Protein AF-A0A2H0VWK6-F1 (afdb_monomer)

pLDDT: mean 93.83, std 5.21, range [59.91, 98.44]

Secondary structure (DSSP, 8-state):
-----HHHHHHHHHHHH--HHHHHHHHHHHHHIIIIIS-S--------------TT------TT----GGG--

Sequence (73 aa):
GGYDNPDVDALIEQASFSEGSERLSMLKDIMRILVEDDIAGLPLFEAKTIYGFAPNVTWNSRVDGYVWAADLK

Solvent-accessible surface area (backbone atoms only — not comparable to full-atom values): 4886 Å² total; per-residue (Å²): 140,80,88,82,53,72,69,54,50,52,43,53,56,51,40,72,77,46,60,69,70,65,22,52,50,43,55,49,52,46,50,44,37,34,54,69,76,52,69,77,53,77,88,87,76,87,83,83,87,84,86,87,78,60,94,85,56,48,74,80,90,48,95,86,68,65,84,57,77,86,64,57,82

Foldseek 3Di:
DDDDDVVLVVLVVVLVVDDDPVNVVSVVVSVCCCDPVPPVDHDDDDDDDDDDDDPPWDADADPVRDDDPVRID

Nearest PDB structures (foldseek):
  2a3v-assembly1_D  TM=2.762E-01  e=7.099E+00  Vibrio cholerae O1 biovar El Tor str. N16961

Structure (mmCIF, N/CA/C/O backbone):
data_AF-A0A2H0VWK6-F1
#
_entry.id   AF-A0A2H0VWK6-F1
#
loop_
_atom_site.group_PDB
_atom_site.id
_atom_site.type_symbol
_atom_site.label_atom_id
_atom_site.label_alt_id
_atom_site.label_comp_id
_atom_site.label_asym_id
_atom_site.label_entity_id
_atom_site.label_seq_id
_atom_site.pdbx_PDB_ins_code
_atom_site.Cartn_x
_atom_site.Cartn_y
_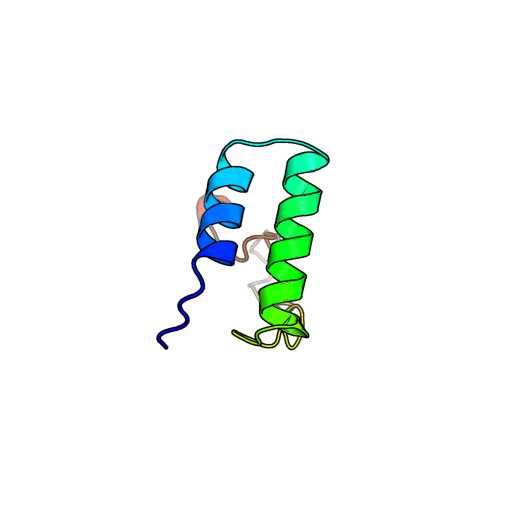atom_site.Cartn_z
_atom_site.occupancy
_atom_site.B_iso_or_equiv
_atom_site.auth_seq_id
_atom_site.auth_comp_id
_atom_site.auth_asym_id
_atom_site.auth_atom_id
_atom_site.pdbx_PDB_model_num
ATOM 1 N N . GLY A 1 1 ? 3.914 -14.573 -10.862 1.00 59.91 1 GLY A N 1
ATOM 2 C CA . GLY A 1 1 ? 4.268 -13.174 -11.156 1.00 59.91 1 GLY A CA 1
ATOM 3 C C . GLY A 1 1 ? 5.762 -13.104 -11.356 1.00 59.91 1 GLY A C 1
ATOM 4 O O . GLY A 1 1 ? 6.461 -13.844 -10.678 1.00 59.91 1 GLY A O 1
ATOM 5 N N . GLY A 1 2 ? 6.213 -12.294 -12.307 1.00 86.50 2 GLY A N 1
ATOM 6 C CA . GLY A 1 2 ? 7.622 -12.133 -12.682 1.00 86.50 2 GLY A CA 1
ATOM 7 C C . GLY A 1 2 ? 7.825 -10.841 -13.469 1.00 86.50 2 GLY A C 1
ATOM 8 O O . GLY A 1 2 ? 8.496 -10.854 -14.489 1.00 86.50 2 GLY A O 1
ATOM 9 N N . TYR A 1 3 ? 7.123 -9.783 -13.052 1.00 92.12 3 TYR A N 1
ATOM 10 C CA . TYR A 1 3 ? 7.309 -8.445 -13.600 1.00 92.12 3 TYR A CA 1
ATOM 11 C C . TYR A 1 3 ? 8.751 -8.004 -13.330 1.00 92.12 3 TYR A C 1
ATOM 13 O O . TYR A 1 3 ? 9.226 -8.182 -12.208 1.00 92.12 3 TYR A O 1
ATOM 21 N N . ASP A 1 4 ? 9.421 -7.496 -14.356 1.00 95.06 4 ASP A N 1
ATOM 22 C CA . ASP A 1 4 ? 10.833 -7.122 -14.338 1.00 95.06 4 ASP A CA 1
ATOM 23 C C . ASP A 1 4 ? 11.001 -5.906 -15.252 1.00 95.06 4 ASP A C 1
ATOM 25 O O . ASP A 1 4 ? 10.847 -6.013 -16.471 1.00 95.06 4 ASP A O 1
ATOM 29 N N . ASN A 1 5 ? 11.224 -4.740 -14.648 1.00 96.81 5 ASN A N 1
ATOM 30 C CA . ASN A 1 5 ? 11.400 -3.484 -15.361 1.00 96.81 5 ASN A CA 1
ATOM 31 C C . ASN A 1 5 ? 12.480 -2.652 -14.642 1.00 96.81 5 ASN A C 1
ATOM 33 O O . ASN A 1 5 ? 12.188 -2.010 -13.628 1.00 96.81 5 ASN A O 1
ATOM 37 N N . PRO A 1 6 ? 13.724 -2.638 -15.159 1.00 96.88 6 PRO A N 1
ATOM 38 C CA . PRO A 1 6 ? 14.850 -2.003 -14.477 1.00 96.88 6 PRO A CA 1
ATOM 39 C C . PRO A 1 6 ? 14.704 -0.481 -14.357 1.00 96.88 6 PRO A C 1
ATOM 41 O O . PRO A 1 6 ? 15.273 0.116 -13.443 1.00 96.88 6 PRO A O 1
ATOM 44 N N . ASP A 1 7 ? 13.933 0.157 -15.242 1.00 96.06 7 ASP A N 1
ATOM 45 C CA . ASP A 1 7 ? 13.683 1.599 -15.174 1.00 96.06 7 ASP A CA 1
ATOM 46 C C . ASP A 1 7 ? 12.762 1.936 -13.992 1.00 96.06 7 ASP A C 1
ATOM 48 O O . ASP A 1 7 ? 12.993 2.910 -13.271 1.00 96.06 7 ASP A O 1
ATOM 52 N N . VAL A 1 8 ? 11.746 1.099 -13.744 1.00 97.06 8 VAL A N 1
ATOM 53 C CA . VAL A 1 8 ? 10.883 1.219 -12.560 1.00 97.06 8 VAL A CA 1
ATOM 54 C C . VAL A 1 8 ? 11.686 0.976 -11.284 1.00 97.06 8 VAL A C 1
ATOM 56 O O . VAL A 1 8 ? 11.562 1.756 -10.339 1.00 97.06 8 VAL A O 1
ATOM 59 N N . ASP A 1 9 ? 12.542 -0.047 -11.263 1.00 97.56 9 ASP A N 1
ATOM 60 C CA . ASP A 1 9 ? 13.396 -0.343 -10.107 1.00 97.56 9 ASP A CA 1
ATOM 61 C C . ASP A 1 9 ? 14.318 0.839 -9.771 1.00 97.56 9 ASP A C 1
ATOM 63 O O . ASP A 1 9 ? 14.384 1.277 -8.619 1.00 97.56 9 ASP A O 1
ATOM 67 N N . ALA A 1 10 ? 14.964 1.423 -10.785 1.00 97.88 10 ALA A N 1
ATOM 68 C CA . ALA A 1 10 ? 15.826 2.588 -10.615 1.00 97.88 10 ALA A CA 1
ATOM 69 C C . ALA A 1 10 ? 15.060 3.816 -10.091 1.00 97.88 10 ALA A C 1
ATOM 71 O O . ALA A 1 10 ? 15.597 4.574 -9.278 1.00 97.88 10 ALA A O 1
ATOM 72 N N . LEU A 1 11 ? 13.814 4.029 -10.533 1.00 97.69 11 LEU A N 1
ATOM 73 C CA . LEU A 1 11 ? 12.959 5.107 -10.025 1.00 97.69 11 LEU A CA 1
ATOM 74 C C . LEU A 1 11 ? 12.560 4.882 -8.561 1.00 97.69 11 LEU A C 1
ATOM 76 O O . LEU A 1 11 ? 12.539 5.836 -7.782 1.00 97.69 11 LEU A O 1
ATOM 80 N N . ILE A 1 12 ? 12.256 3.641 -8.168 1.00 97.62 12 ILE A N 1
ATOM 81 C CA . ILE A 1 12 ? 11.906 3.292 -6.782 1.00 97.62 12 ILE A CA 1
ATOM 82 C C . ILE A 1 12 ? 13.100 3.531 -5.854 1.00 97.62 12 ILE A C 1
ATOM 84 O O . ILE A 1 12 ? 12.939 4.107 -4.770 1.00 97.62 12 ILE A O 1
ATOM 88 N N . GLU A 1 13 ? 14.296 3.117 -6.277 1.00 98.00 13 GLU A N 1
ATOM 89 C CA . GLU A 1 13 ? 15.523 3.338 -5.515 1.00 98.00 13 GLU A CA 1
ATOM 90 C C . GLU A 1 13 ? 15.778 4.838 -5.323 1.00 98.00 13 GLU A C 1
ATOM 92 O O . GLU A 1 13 ? 15.919 5.299 -4.191 1.00 98.00 13 GLU A O 1
ATOM 97 N N . GLN A 1 14 ? 15.729 5.632 -6.396 1.00 97.75 14 GLN A N 1
ATOM 98 C CA . GLN A 1 14 ? 15.921 7.086 -6.322 1.00 97.75 14 GLN A CA 1
ATOM 99 C C . GLN A 1 14 ? 14.871 7.770 -5.433 1.00 97.75 14 GLN A C 1
ATOM 101 O O . GLN A 1 14 ? 15.213 8.563 -4.553 1.00 97.75 14 GLN A O 1
ATOM 106 N N . ALA A 1 15 ? 13.593 7.408 -5.574 1.00 97.50 15 ALA A N 1
ATOM 107 C CA . ALA A 1 15 ? 12.511 7.962 -4.761 1.00 97.50 15 ALA A CA 1
ATOM 108 C C . ALA A 1 15 ? 12.612 7.621 -3.263 1.00 97.50 15 ALA A C 1
ATOM 110 O O . ALA A 1 15 ? 11.959 8.274 -2.444 1.00 97.50 15 ALA A O 1
ATOM 111 N N . SER A 1 16 ? 13.412 6.620 -2.888 1.00 97.19 16 SER A N 1
ATOM 112 C CA . SER A 1 16 ? 13.674 6.274 -1.486 1.00 97.19 16 SER A CA 1
ATOM 113 C C . SER A 1 16 ? 14.651 7.239 -0.806 1.00 97.19 16 SER A C 1
ATOM 115 O O . SER A 1 16 ? 14.661 7.317 0.421 1.00 97.19 16 SER A O 1
ATOM 117 N N . PHE A 1 17 ? 15.441 7.989 -1.585 1.00 97.38 17 PHE A N 1
ATOM 118 C CA . PHE A 1 17 ? 16.425 8.958 -1.086 1.00 97.38 17 PHE A CA 1
ATOM 119 C C . PHE A 1 17 ? 16.053 10.425 -1.351 1.00 97.38 17 PHE A C 1
ATOM 121 O O . PHE A 1 17 ? 16.697 11.323 -0.807 1.00 97.38 17 PHE A O 1
ATOM 128 N N . SER A 1 18 ? 15.033 10.682 -2.170 1.00 96.88 18 SER A N 1
ATOM 129 C CA . SER A 1 18 ? 14.534 12.033 -2.460 1.00 96.88 18 SER A CA 1
ATOM 130 C C . SER A 1 18 ? 13.385 12.440 -1.541 1.00 96.88 18 SER A C 1
ATOM 132 O O . SER A 1 18 ? 12.758 11.607 -0.900 1.00 96.88 18 SER A O 1
ATOM 134 N N . GLU A 1 19 ? 13.046 13.730 -1.529 1.00 97.06 19 GLU A N 1
ATOM 135 C CA . GLU A 1 19 ? 11.952 14.283 -0.724 1.00 97.06 19 GLU A CA 1
ATOM 136 C C . GLU A 1 19 ? 11.092 15.273 -1.525 1.00 97.06 19 GLU A C 1
ATOM 138 O O . GLU A 1 19 ? 11.441 15.717 -2.622 1.00 97.06 19 GLU A O 1
ATOM 143 N N . GLY A 1 20 ? 9.934 15.632 -0.970 1.00 96.94 20 GLY A N 1
ATOM 144 C CA . GLY A 1 20 ? 9.093 16.704 -1.505 1.00 96.94 20 GLY A CA 1
ATOM 145 C C . GLY A 1 20 ? 8.599 16.464 -2.938 1.00 96.94 20 GLY A C 1
ATOM 146 O O . GLY A 1 20 ? 8.113 15.385 -3.282 1.00 96.94 20 GLY A O 1
ATOM 147 N N . SER A 1 21 ? 8.660 17.506 -3.773 1.00 97.56 21 SER A N 1
ATOM 148 C CA . SER A 1 21 ? 8.093 17.483 -5.129 1.00 97.56 21 SER A CA 1
ATOM 149 C C . SER A 1 21 ? 8.838 16.558 -6.087 1.00 97.56 21 SER A C 1
ATOM 151 O O . SER A 1 21 ? 8.217 15.993 -6.981 1.00 97.56 21 SER A O 1
ATOM 153 N N . GLU A 1 22 ? 10.147 16.397 -5.899 1.00 97.25 22 GLU A N 1
ATOM 154 C CA . GLU A 1 22 ? 10.971 15.505 -6.716 1.00 97.25 22 GLU A CA 1
ATOM 155 C C . GLU A 1 22 ? 10.554 14.049 -6.489 1.00 97.25 22 GLU A C 1
ATOM 157 O O . GLU A 1 22 ? 10.191 13.348 -7.436 1.00 97.25 22 GLU A O 1
ATOM 162 N N . ARG A 1 23 ? 10.464 13.639 -5.215 1.00 98.19 23 ARG A N 1
ATOM 163 C CA . ARG A 1 23 ? 9.950 12.318 -4.838 1.00 98.19 23 ARG A CA 1
ATOM 164 C C . ARG A 1 23 ? 8.544 12.083 -5.382 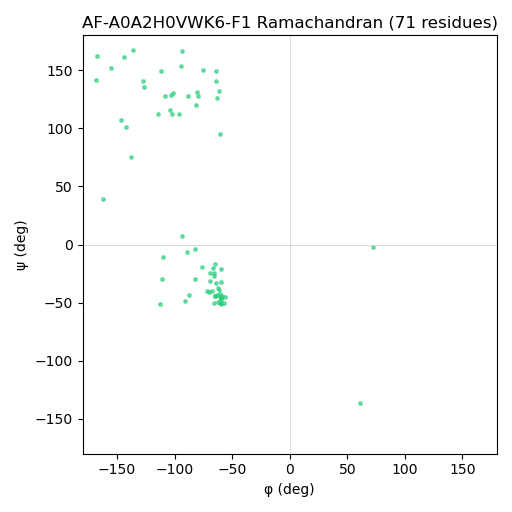1.00 98.19 23 ARG A C 1
ATOM 166 O O . ARG A 1 23 ? 8.258 11.022 -5.929 1.00 98.19 23 ARG A O 1
ATOM 173 N N . LEU A 1 24 ? 7.662 13.074 -5.253 1.00 98.12 24 LEU A N 1
ATOM 174 C CA . LEU A 1 24 ? 6.293 12.970 -5.753 1.00 98.12 24 LEU A CA 1
ATOM 175 C C . LEU A 1 24 ? 6.239 12.772 -7.274 1.00 98.12 24 LEU A C 1
ATOM 177 O O . LEU A 1 24 ? 5.391 12.016 -7.742 1.00 98.12 24 LEU A O 1
ATOM 181 N N . SER A 1 25 ? 7.109 13.441 -8.037 1.00 98.12 25 SER A N 1
ATOM 182 C CA . SER A 1 25 ? 7.171 13.269 -9.493 1.00 98.12 25 SER A CA 1
ATOM 183 C C . SER A 1 25 ? 7.541 11.835 -9.855 1.00 98.12 25 SER A C 1
ATOM 185 O O . SER A 1 25 ? 6.802 11.192 -10.591 1.00 98.12 25 SER A O 1
ATOM 187 N N . MET A 1 26 ? 8.603 11.299 -9.248 1.00 98.44 26 MET A N 1
ATOM 188 C CA . MET A 1 26 ? 9.045 9.927 -9.512 1.00 98.44 26 MET A CA 1
ATOM 189 C C . MET A 1 26 ? 7.970 8.892 -9.167 1.00 98.44 26 MET A C 1
ATOM 191 O O . MET A 1 26 ? 7.715 7.985 -9.952 1.00 98.44 26 MET A O 1
ATOM 195 N N . LEU A 1 27 ? 7.273 9.047 -8.036 1.00 98.00 27 LEU A N 1
ATOM 196 C CA . LEU A 1 27 ? 6.186 8.132 -7.662 1.00 98.00 27 LEU A CA 1
ATOM 197 C C . LEU A 1 27 ? 5.006 8.173 -8.644 1.00 98.00 27 LEU A C 1
ATOM 199 O O . LEU A 1 27 ? 4.359 7.149 -8.865 1.00 98.00 27 LEU A O 1
ATOM 203 N N . LYS A 1 28 ? 4.719 9.335 -9.243 1.00 97.62 28 LYS A N 1
ATOM 204 C CA . LYS A 1 28 ? 3.702 9.452 -10.297 1.00 97.62 28 LYS A CA 1
ATOM 205 C C . LYS A 1 28 ? 4.148 8.774 -11.585 1.00 97.62 28 LYS A C 1
ATOM 207 O O . LYS A 1 28 ? 3.335 8.090 -12.199 1.00 97.62 28 LYS A O 1
ATOM 212 N N . ASP A 1 29 ? 5.414 8.931 -11.958 1.00 98.00 29 ASP A N 1
ATOM 213 C CA . ASP A 1 29 ? 5.973 8.274 -13.138 1.00 98.00 29 ASP A CA 1
ATOM 214 C C . ASP A 1 29 ? 5.945 6.750 -12.984 1.00 98.00 29 ASP A C 1
ATOM 216 O O . ASP A 1 29 ? 5.490 6.062 -13.895 1.00 98.00 29 ASP A O 1
ATOM 220 N N . ILE A 1 30 ? 6.309 6.234 -11.804 1.00 97.38 30 ILE A N 1
ATOM 221 C CA . ILE A 1 30 ? 6.181 4.808 -11.466 1.00 97.38 30 ILE A CA 1
ATOM 222 C C . ILE A 1 30 ? 4.727 4.339 -11.620 1.00 97.38 30 ILE A C 1
ATOM 224 O O . ILE A 1 30 ? 4.472 3.340 -12.286 1.00 97.38 30 ILE A O 1
ATOM 228 N N . MET A 1 31 ? 3.762 5.059 -11.035 1.00 96.19 31 MET A N 1
ATOM 229 C CA . MET A 1 31 ? 2.337 4.710 -11.143 1.00 96.19 31 MET A CA 1
ATOM 230 C C . MET A 1 31 ? 1.851 4.677 -12.593 1.00 96.19 31 MET A C 1
ATOM 232 O O . MET A 1 3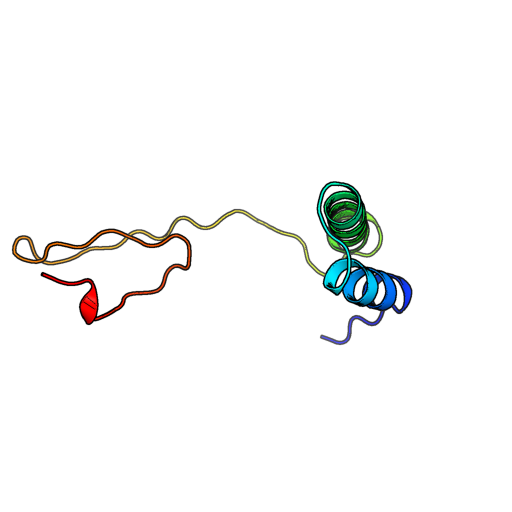1 ? 1.158 3.737 -12.972 1.00 96.19 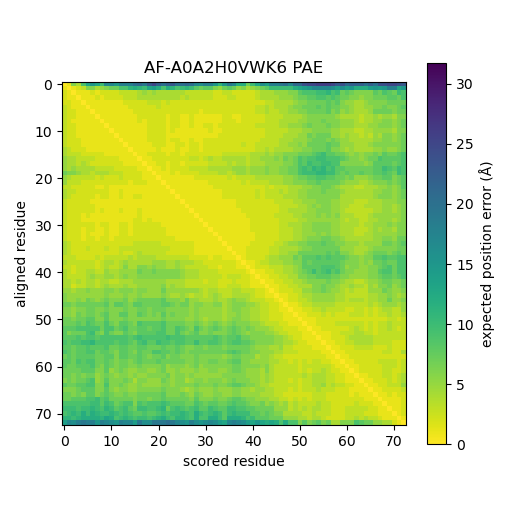31 MET A O 1
ATOM 236 N N . ARG A 1 32 ? 2.226 5.669 -13.408 1.00 96.69 32 ARG A N 1
ATOM 237 C CA . ARG A 1 32 ? 1.882 5.698 -14.834 1.00 96.69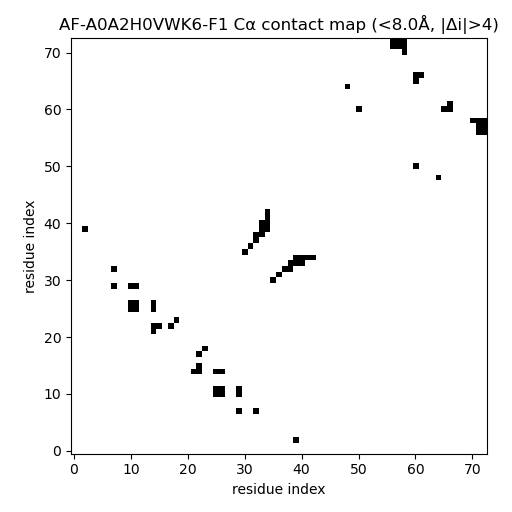 32 ARG A CA 1
ATOM 238 C C . ARG A 1 32 ? 2.442 4.472 -15.553 1.00 96.69 32 ARG A C 1
ATOM 240 O O . ARG A 1 32 ? 1.692 3.800 -16.251 1.00 96.69 32 ARG A O 1
ATOM 247 N N . ILE A 1 33 ? 3.717 4.143 -15.340 1.00 96.94 33 ILE A N 1
ATOM 248 C CA . ILE A 1 33 ? 4.334 2.984 -15.997 1.00 96.94 33 ILE A CA 1
ATOM 249 C C . ILE A 1 33 ? 3.582 1.704 -15.621 1.00 96.94 33 ILE A C 1
ATOM 251 O O . ILE A 1 33 ? 3.138 0.978 -16.500 1.00 96.94 33 ILE A O 1
ATOM 255 N N . LEU A 1 34 ? 3.362 1.463 -14.327 1.00 96.19 34 LEU A N 1
ATOM 256 C CA . LEU A 1 34 ? 2.778 0.208 -13.840 1.00 96.19 34 LEU A CA 1
ATOM 257 C C . LEU A 1 34 ? 1.299 0.008 -14.199 1.00 96.19 34 LEU A C 1
ATOM 259 O O . LEU A 1 34 ? 0.827 -1.132 -14.197 1.00 96.19 34 LEU A O 1
ATOM 263 N N . VAL A 1 35 ? 0.555 1.092 -14.434 1.00 95.56 35 VAL A N 1
ATOM 264 C CA . VAL A 1 35 ? -0.908 1.058 -14.609 1.00 95.56 35 VAL A CA 1
ATOM 265 C C . VAL A 1 35 ? -1.338 1.372 -16.042 1.00 95.56 35 VAL A C 1
ATOM 267 O O . VAL A 1 35 ? -2.373 0.867 -16.479 1.00 95.56 35 VAL A O 1
ATOM 270 N N . GLU A 1 36 ? -0.574 2.185 -16.773 1.00 94.62 36 GLU A N 1
ATOM 271 C CA . GLU A 1 36 ? -0.935 2.675 -18.109 1.00 94.62 36 GLU A CA 1
ATOM 272 C C . GLU A 1 36 ? -0.021 2.108 -19.201 1.00 94.62 36 GLU A C 1
ATOM 274 O O . GLU A 1 36 ? -0.527 1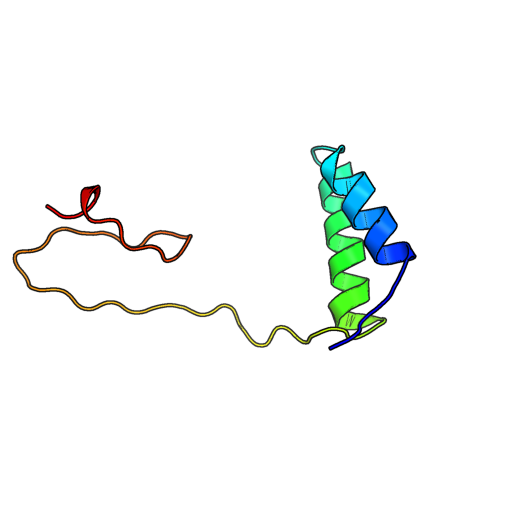.559 -20.181 1.00 94.62 36 GLU A O 1
ATOM 279 N N . ASP A 1 37 ? 1.302 2.214 -19.036 1.00 95.81 37 ASP A N 1
ATOM 280 C CA . ASP A 1 37 ? 2.254 1.929 -20.122 1.00 95.81 37 ASP A CA 1
ATOM 281 C C . ASP A 1 37 ? 2.659 0.443 -20.191 1.00 95.81 37 ASP A C 1
ATOM 283 O O . ASP A 1 37 ? 2.719 -0.148 -21.270 1.00 95.81 37 ASP A O 1
ATOM 287 N N . ASP A 1 38 ? 2.930 -0.164 -19.037 1.00 94.44 38 ASP A N 1
ATOM 288 C CA . ASP A 1 38 ? 3.445 -1.523 -18.864 1.00 94.44 38 ASP A CA 1
ATOM 289 C C . ASP A 1 38 ? 2.705 -2.198 -17.701 1.00 94.44 38 ASP A C 1
ATOM 291 O O . ASP A 1 38 ? 3.186 -2.289 -16.570 1.00 94.44 38 ASP A O 1
ATOM 295 N N . ILE A 1 39 ? 1.460 -2.588 -17.989 1.00 92.38 39 ILE A N 1
ATOM 296 C CA . ILE A 1 39 ? 0.450 -2.977 -17.000 1.00 92.38 39 ILE A CA 1
ATOM 297 C C . ILE A 1 39 ? 0.916 -4.187 -16.175 1.00 92.38 39 ILE A C 1
ATOM 299 O O . ILE A 1 39 ? 0.687 -5.345 -16.531 1.00 92.38 39 ILE A O 1
ATOM 303 N N . ALA A 1 40 ? 1.502 -3.905 -15.015 1.00 93.69 40 ALA A N 1
ATOM 304 C CA . ALA A 1 40 ? 1.880 -4.894 -14.011 1.00 93.69 40 ALA A CA 1
ATOM 305 C C . ALA A 1 40 ? 0.683 -5.279 -13.128 1.00 93.69 40 ALA A C 1
ATOM 307 O O . ALA A 1 40 ? 0.584 -6.403 -12.628 1.00 93.69 40 ALA A O 1
ATOM 308 N N . GLY A 1 41 ? -0.242 -4.337 -12.939 1.00 90.56 41 GLY A N 1
ATOM 309 C CA . GLY A 1 41 ? -1.457 -4.523 -12.163 1.00 90.56 41 GLY A CA 1
ATOM 310 C C . GLY A 1 41 ? -2.430 -3.371 -12.371 1.00 90.56 41 GLY A C 1
ATOM 311 O O . GLY A 1 41 ? -2.031 -2.215 -12.454 1.00 90.56 41 GLY A O 1
ATOM 312 N N . LEU A 1 42 ? -3.721 -3.696 -12.433 1.00 90.38 42 LEU A N 1
ATOM 313 C CA . LEU A 1 42 ? -4.782 -2.710 -12.607 1.00 90.38 42 LEU A CA 1
ATOM 314 C C . LEU A 1 42 ? -5.474 -2.445 -11.259 1.00 90.38 42 LEU A C 1
ATOM 316 O O . LEU A 1 42 ? -6.154 -3.343 -10.747 1.00 90.38 42 LEU A O 1
ATOM 320 N N . PRO A 1 43 ? -5.333 -1.244 -10.669 1.00 91.88 43 PRO A N 1
ATOM 321 C CA . PRO A 1 43 ? -6.074 -0.879 -9.470 1.00 91.88 43 PRO A CA 1
ATOM 322 C C . PRO A 1 43 ? -7.574 -0.862 -9.780 1.00 91.88 43 PRO A C 1
ATOM 324 O O . PRO A 1 43 ? -8.009 -0.198 -10.718 1.00 91.88 43 PRO A O 1
ATOM 327 N N . LEU A 1 44 ? -8.375 -1.588 -8.999 1.00 93.88 44 LEU A N 1
ATOM 328 C CA . LEU A 1 44 ? -9.822 -1.671 -9.232 1.00 93.88 44 LEU A CA 1
ATOM 329 C C . LEU A 1 44 ? -10.592 -0.595 -8.462 1.00 93.88 44 LEU A C 1
ATOM 331 O O . LEU A 1 44 ? -11.461 0.069 -9.019 1.00 93.88 44 LEU A O 1
ATOM 335 N N . PHE A 1 45 ? -10.300 -0.449 -7.170 1.00 93.50 45 PHE A N 1
ATOM 336 C CA . PHE A 1 45 ? -10.934 0.516 -6.276 1.00 93.50 45 PHE A CA 1
ATOM 337 C C . PHE A 1 45 ? -10.147 0.625 -4.964 1.00 93.50 45 PHE A C 1
ATOM 339 O O . PHE A 1 45 ? -9.388 -0.276 -4.604 1.00 93.50 45 PHE A O 1
ATOM 346 N N . GLU A 1 46 ? -10.376 1.707 -4.220 1.00 90.44 46 GLU A N 1
ATOM 347 C CA . GLU A 1 46 ? -9.968 1.813 -2.818 1.00 90.44 46 GLU A CA 1
ATOM 348 C C . GLU A 1 46 ? -11.001 1.093 -1.938 1.00 90.44 46 GLU A C 1
ATOM 350 O O . GLU A 1 46 ? -12.193 1.415 -1.953 1.00 90.44 46 GLU A O 1
ATOM 355 N N . ALA A 1 47 ? -10.568 0.072 -1.198 1.00 90.19 47 ALA A N 1
ATOM 356 C CA . ALA A 1 47 ? -11.471 -0.731 -0.384 1.00 90.19 47 ALA A CA 1
ATOM 357 C C . ALA A 1 47 ? -11.815 -0.017 0.932 1.00 90.19 47 ALA A C 1
ATOM 359 O O . ALA A 1 47 ? -10.932 0.344 1.706 1.00 90.19 47 ALA A O 1
ATOM 360 N N . LYS A 1 48 ? -13.113 0.115 1.229 1.00 89.19 48 LYS A N 1
ATOM 361 C CA . LYS A 1 48 ? -13.591 0.570 2.539 1.00 89.19 48 LYS A CA 1
ATOM 362 C C . LYS A 1 48 ? -13.944 -0.625 3.417 1.00 89.19 48 LYS A C 1
ATOM 364 O O . LYS A 1 48 ? -14.937 -1.308 3.168 1.00 89.19 48 LYS A O 1
ATOM 369 N N . THR A 1 49 ? -13.173 -0.836 4.477 1.00 91.12 49 THR A N 1
ATOM 370 C CA . THR A 1 49 ? -13.453 -1.893 5.456 1.00 91.12 49 THR A CA 1
ATOM 371 C C . THR A 1 49 ? -14.531 -1.445 6.441 1.00 91.12 49 THR A C 1
ATOM 373 O O . THR A 1 49 ? -14.462 -0.354 7.009 1.00 91.12 49 THR A O 1
ATOM 376 N N . ILE A 1 50 ? -15.537 -2.296 6.648 1.00 92.19 50 ILE A N 1
ATOM 377 C CA . ILE A 1 50 ? -16.624 -2.073 7.606 1.00 92.19 50 ILE A CA 1
ATOM 378 C C . ILE A 1 50 ? -16.423 -3.029 8.781 1.00 92.19 50 ILE A C 1
ATOM 380 O O . ILE A 1 50 ? -16.279 -4.233 8.583 1.00 92.19 50 ILE A O 1
ATOM 384 N N . TYR A 1 51 ? -16.433 -2.487 9.997 1.00 93.19 51 TYR A N 1
ATOM 385 C CA . TYR A 1 51 ? -16.241 -3.242 11.233 1.00 93.19 51 TYR A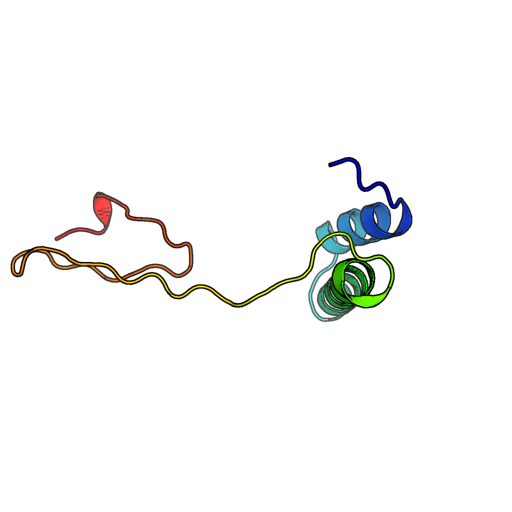 CA 1
ATOM 386 C C . TYR A 1 51 ? -17.532 -3.266 12.055 1.00 93.19 51 TYR A C 1
ATOM 388 O O . TYR A 1 51 ? -18.309 -2.313 12.033 1.00 93.19 51 TYR A O 1
ATOM 396 N N . GLY A 1 52 ? -17.730 -4.343 12.813 1.00 92.56 52 GLY A N 1
ATOM 397 C CA . GLY A 1 52 ? -18.765 -4.447 13.838 1.00 92.56 52 GLY A CA 1
ATOM 398 C C . GLY A 1 52 ? -18.136 -4.853 15.166 1.00 92.56 52 GLY A C 1
ATOM 399 O O . GLY A 1 52 ? -17.285 -5.740 15.198 1.00 92.56 52 GLY A O 1
ATOM 400 N N . PHE A 1 53 ? -18.539 -4.204 16.255 1.00 92.81 53 PHE A N 1
ATOM 401 C CA . PHE A 1 53 ? -18.073 -4.508 17.608 1.00 92.81 53 PHE A CA 1
ATOM 402 C C . PHE A 1 53 ? -19.202 -4.317 18.625 1.00 92.81 53 PHE A C 1
ATOM 404 O O . PHE A 1 53 ? -20.230 -3.706 18.329 1.00 92.81 53 PHE A O 1
ATOM 411 N N . ALA A 1 54 ? -19.035 -4.911 19.809 1.00 94.56 54 ALA A N 1
ATOM 412 C CA . ALA A 1 54 ? -20.049 -4.874 20.856 1.00 94.56 54 ALA A CA 1
ATOM 413 C C . ALA A 1 54 ? -20.294 -3.432 21.353 1.00 94.56 54 ALA A C 1
ATOM 415 O O . ALA A 1 54 ? -19.348 -2.645 21.393 1.00 94.56 54 ALA A O 1
ATOM 416 N N . 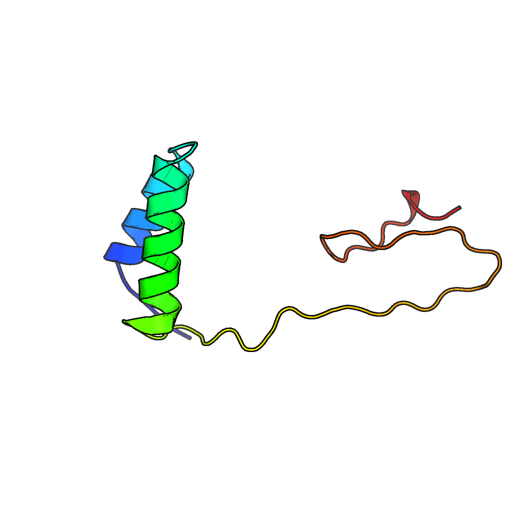PRO A 1 55 ? -21.518 -3.077 21.796 1.00 94.81 55 PRO A N 1
ATOM 417 C CA . PRO A 1 55 ? -21.841 -1.705 22.212 1.00 94.81 55 PRO A CA 1
ATOM 418 C C . PRO A 1 55 ? -20.995 -1.157 23.370 1.00 94.81 55 PRO A C 1
ATOM 420 O O . PRO A 1 55 ? -20.925 0.051 23.558 1.00 94.81 55 PRO A O 1
ATOM 423 N N . ASN A 1 56 ? -20.387 -2.038 24.167 1.00 95.00 56 ASN A N 1
ATOM 424 C CA . ASN A 1 56 ? -19.537 -1.689 25.304 1.00 95.00 56 ASN A CA 1
ATOM 425 C C . ASN A 1 56 ? -18.040 -1.610 24.957 1.00 95.00 56 ASN A C 1
ATOM 427 O O . ASN A 1 56 ? -17.234 -1.495 25.873 1.00 95.00 56 ASN A O 1
ATOM 431 N N . VAL A 1 57 ? -17.673 -1.711 23.677 1.00 93.56 57 VAL A N 1
ATOM 432 C CA . VAL A 1 57 ? -16.298 -1.544 23.193 1.00 93.56 57 VAL A CA 1
ATOM 433 C C . VAL A 1 57 ? -16.174 -0.171 22.549 1.00 93.56 57 VAL A C 1
ATOM 435 O O . VAL A 1 57 ? -16.962 0.177 21.672 1.00 93.56 57 VAL A O 1
ATOM 438 N N . THR A 1 58 ? -15.172 0.607 22.952 1.00 94.00 58 THR A N 1
ATOM 439 C CA . THR A 1 58 ? -14.852 1.892 22.320 1.00 94.00 58 THR A CA 1
ATOM 440 C C . THR A 1 58 ? -13.614 1.743 21.444 1.00 94.00 58 THR A C 1
ATOM 442 O O . THR A 1 58 ? -12.522 1.484 21.947 1.00 94.00 58 THR A O 1
ATOM 445 N N . TRP A 1 59 ? -13.780 1.926 20.131 1.00 94.88 59 TRP A N 1
ATOM 446 C CA . TRP A 1 59 ? -12.705 1.807 19.143 1.00 94.88 59 TRP A CA 1
ATOM 447 C C . TRP A 1 59 ? -12.996 2.621 17.875 1.00 94.88 59 TRP A C 1
ATOM 449 O O . TRP A 1 59 ? -14.155 2.805 17.508 1.00 94.88 59 TRP A O 1
ATOM 459 N N . ASN A 1 60 ? -11.942 3.070 17.186 1.00 92.00 60 ASN A N 1
ATOM 460 C CA . ASN A 1 60 ? -12.022 3.745 15.889 1.00 92.00 60 ASN A CA 1
ATOM 461 C C . ASN A 1 60 ? -11.100 3.067 14.869 1.00 92.00 60 ASN A C 1
ATOM 463 O O . ASN A 1 60 ? -9.969 2.710 15.195 1.00 92.00 60 ASN A O 1
ATOM 467 N N . SER A 1 61 ? -11.563 2.949 13.622 1.00 91.81 61 SER A N 1
ATOM 468 C CA . SER A 1 61 ? -10.771 2.372 12.534 1.00 91.81 61 SER A CA 1
ATOM 469 C C . SER A 1 61 ? -9.537 3.205 12.208 1.00 91.81 61 SER A C 1
ATOM 471 O O . SER A 1 61 ? -9.604 4.434 12.142 1.00 91.81 61 SER A O 1
ATOM 473 N N . ARG A 1 62 ? -8.434 2.516 11.924 1.00 90.38 62 ARG A N 1
ATOM 474 C CA . ARG A 1 62 ? -7.172 3.112 11.488 1.00 90.38 62 ARG A CA 1
ATOM 475 C C . ARG A 1 62 ? -7.079 3.128 9.965 1.00 90.38 62 ARG A C 1
ATOM 477 O O . ARG A 1 62 ? -7.648 2.269 9.297 1.00 90.38 62 ARG A O 1
ATOM 484 N N . VAL A 1 63 ? -6.310 4.072 9.426 1.00 90.12 63 VAL A N 1
ATOM 485 C CA . VAL A 1 63 ? -6.027 4.160 7.979 1.00 90.12 63 VAL A CA 1
ATOM 486 C C . VAL A 1 63 ? -5.204 2.976 7.465 1.00 90.12 63 VAL A C 1
ATOM 488 O O . VAL A 1 63 ? -5.315 2.606 6.305 1.00 90.12 63 VAL A O 1
ATOM 491 N N . ASP A 1 64 ? -4.405 2.364 8.341 1.00 91.69 64 ASP A N 1
ATOM 492 C CA . ASP A 1 64 ? -3.598 1.174 8.051 1.00 91.69 64 ASP A CA 1
ATOM 493 C C . ASP A 1 64 ? -4.403 -0.140 8.153 1.00 91.69 64 ASP A C 1
ATOM 495 O O . ASP A 1 64 ? -3.877 -1.212 7.864 1.00 91.69 64 ASP A O 1
ATOM 499 N N . GLY A 1 65 ? -5.676 -0.070 8.564 1.00 91.06 65 GLY A N 1
ATOM 500 C CA . GLY A 1 65 ? -6.580 -1.215 8.688 1.00 91.06 65 GLY A CA 1
ATOM 501 C C . GLY A 1 65 ? -6.294 -2.164 9.858 1.00 91.06 65 GLY A C 1
ATOM 502 O O . GLY A 1 65 ? -7.056 -3.117 10.052 1.00 91.06 65 GLY A O 1
ATOM 503 N N . TYR A 1 66 ? -5.247 -1.928 10.656 1.00 92.88 66 TYR A N 1
ATOM 504 C CA . TYR A 1 66 ? -4.917 -2.787 11.791 1.00 92.88 66 TYR A CA 1
ATOM 505 C C . TYR A 1 66 ? -5.868 -2.565 12.975 1.00 92.88 66 TYR A C 1
ATOM 507 O O . TYR A 1 66 ? -6.382 -1.472 13.212 1.00 92.88 66 TYR A O 1
ATOM 515 N N . VAL A 1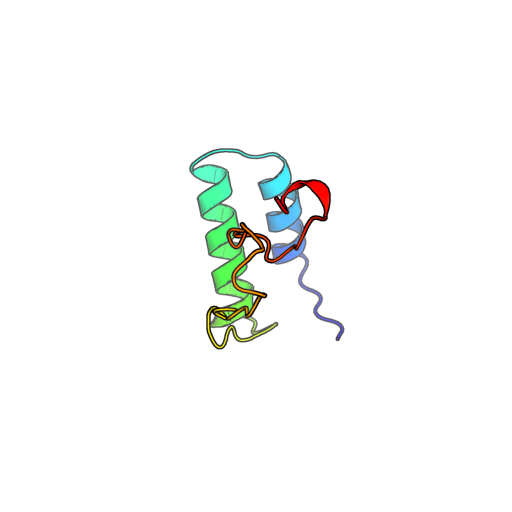 67 ? -6.072 -3.622 13.763 1.00 93.19 67 VAL A N 1
ATOM 516 C CA . VAL A 1 67 ? -6.791 -3.568 15.043 1.00 93.19 67 VAL A CA 1
ATOM 517 C C . VAL A 1 67 ? -5.794 -3.881 16.146 1.00 93.19 67 VAL A C 1
ATOM 519 O O . VAL A 1 67 ? -5.286 -4.998 16.232 1.00 93.19 67 VAL A O 1
ATOM 522 N N . TRP A 1 68 ? -5.481 -2.894 16.979 1.00 93.06 68 TRP A N 1
ATOM 523 C CA . TRP A 1 68 ? -4.550 -3.068 18.090 1.00 93.06 68 TRP A CA 1
ATOM 524 C C . TRP A 1 68 ? -5.313 -3.216 19.396 1.00 93.06 68 TRP A C 1
ATOM 526 O O . TRP A 1 68 ? -6.167 -2.397 19.721 1.00 93.06 68 TRP A O 1
ATOM 536 N N . ALA A 1 69 ? -4.969 -4.240 20.180 1.00 91.44 69 ALA A N 1
ATOM 537 C CA . ALA A 1 69 ? -5.613 -4.481 21.470 1.00 91.44 69 ALA A CA 1
ATOM 538 C C . ALA A 1 69 ? -5.453 -3.294 22.436 1.00 91.44 69 ALA A C 1
ATOM 540 O O . ALA A 1 69 ? -6.355 -3.015 23.216 1.00 91.44 69 ALA A O 1
ATOM 541 N N . ALA A 1 70 ? -4.334 -2.568 22.342 1.00 91.94 70 ALA A N 1
ATOM 542 C CA . ALA A 1 70 ? -4.073 -1.372 23.140 1.00 91.94 70 ALA A CA 1
ATOM 543 C C . ALA A 1 70 ? -5.012 -0.189 22.822 1.00 91.94 70 ALA A C 1
ATOM 545 O O . ALA A 1 70 ? -5.155 0.701 23.657 1.00 91.94 70 ALA A O 1
ATOM 546 N N . ASP A 1 71 ? -5.658 -0.185 21.649 1.00 90.31 71 ASP A N 1
ATOM 547 C CA . ASP A 1 71 ? -6.584 0.871 21.222 1.00 90.31 71 ASP A CA 1
ATOM 548 C C . ASP A 1 71 ? -8.039 0.595 21.663 1.00 90.31 71 ASP A C 1
ATOM 550 O O . ASP A 1 71 ? -8.907 1.449 21.474 1.00 90.31 71 ASP A O 1
ATOM 554 N N . LEU A 1 72 ? -8.326 -0.583 22.237 1.00 90.81 72 LEU A N 1
ATOM 555 C CA . LEU A 1 72 ? -9.659 -0.971 22.712 1.00 90.81 72 LEU A CA 1
ATOM 556 C C . LEU A 1 72 ? -9.863 -0.515 24.162 1.00 90.81 72 LEU A C 1
ATOM 558 O O . LEU A 1 72 ? -9.052 -0.831 25.034 1.00 90.81 72 LEU A O 1
ATOM 562 N N . LYS A 1 73 ? -10.962 0.199 24.420 1.00 79.31 73 LYS A N 1
ATOM 563 C CA . LYS A 1 73 ? -11.402 0.578 25.771 1.00 79.31 73 LYS A CA 1
ATOM 564 C C . LYS A 1 73 ? -12.749 -0.030 26.115 1.00 79.31 73 LYS A C 1
ATOM 566 O O . LYS A 1 73 ? -13.615 -0.072 25.208 1.00 79.31 73 LYS A O 1
#

Mean predicted aligned error: 4.53 Å

Radius of gyration: 18.54 Å; Cα contacts (8 Å, |Δi|>4): 39; chains: 1; bounding box: 38×31×46 Å